Protein AF-A0A955DQQ8-F1 (afdb_monomer_lite)

Structure (mmCIF, N/CA/C/O backbone):
data_AF-A0A955DQQ8-F1
#
_entry.id   AF-A0A955DQQ8-F1
#
loop_
_atom_site.group_PDB
_atom_site.id
_atom_site.type_symbol
_atom_site.label_atom_id
_atom_site.label_alt_id
_atom_site.label_comp_id
_atom_site.label_asym_id
_atom_site.label_entity_id
_atom_site.label_seq_id
_atom_site.pdbx_PDB_ins_code
_atom_site.Cartn_x
_atom_site.Cartn_y
_atom_site.Cartn_z
_atom_site.occupancy
_atom_site.B_iso_or_equiv
_atom_site.auth_seq_id
_atom_site.auth_comp_id
_atom_site.auth_asym_id
_atom_site.auth_atom_id
_atom_site.pdbx_PDB_model_num
ATOM 1 N N . ARG A 1 1 ? 14.984 15.747 -4.932 1.00 44.16 1 ARG A N 1
ATOM 2 C CA . ARG A 1 1 ? 13.593 15.258 -5.117 1.00 44.16 1 ARG A CA 1
ATOM 3 C C . ARG A 1 1 ? 13.455 14.001 -4.269 1.00 44.16 1 ARG A C 1
ATOM 5 O O . ARG A 1 1 ? 14.310 13.142 -4.416 1.00 44.16 1 ARG A O 1
ATOM 12 N N . ARG A 1 2 ? 12.511 13.948 -3.322 1.00 47.19 2 ARG A N 1
ATOM 13 C CA . ARG A 1 2 ? 12.452 12.930 -2.245 1.00 47.19 2 ARG A CA 1
ATOM 14 C C . ARG A 1 2 ? 11.055 12.298 -2.130 1.00 47.19 2 ARG A C 1
ATOM 16 O O . ARG A 1 2 ? 10.668 11.827 -1.075 1.00 47.19 2 ARG A O 1
ATOM 23 N N . ASP A 1 3 ? 10.304 12.301 -3.226 1.00 54.25 3 ASP A N 1
ATOM 24 C CA . ASP A 1 3 ? 8.869 12.001 -3.208 1.00 54.25 3 ASP A CA 1
ATOM 25 C C . ASP A 1 3 ? 8.567 10.501 -3.026 1.00 54.25 3 ASP A C 1
ATOM 27 O O . ASP A 1 3 ? 7.516 10.143 -2.510 1.00 54.25 3 ASP A O 1
ATOM 31 N N . SER A 1 4 ? 9.466 9.611 -3.457 1.00 53.12 4 SER A N 1
ATOM 32 C CA . SER A 1 4 ? 9.286 8.156 -3.321 1.00 53.12 4 SER A CA 1
ATOM 33 C C . SER A 1 4 ? 9.524 7.667 -1.889 1.00 53.12 4 SER A C 1
ATOM 35 O O . SER A 1 4 ? 8.895 6.708 -1.445 1.00 53.12 4 SER A O 1
ATOM 37 N N . PHE A 1 5 ? 10.428 8.338 -1.166 1.00 53.66 5 PHE A N 1
ATOM 38 C CA . PHE A 1 5 ? 10.847 7.943 0.179 1.00 53.66 5 PHE A CA 1
ATOM 39 C C . PHE A 1 5 ? 9.736 8.189 1.214 1.00 53.66 5 PHE A C 1
ATOM 41 O O . PHE A 1 5 ? 9.538 7.365 2.100 1.00 53.66 5 PHE A O 1
ATOM 48 N N . ASP A 1 6 ? 8.942 9.246 1.025 1.00 71.56 6 ASP A N 1
ATOM 49 C CA . ASP A 1 6 ? 7.786 9.591 1.868 1.00 71.56 6 ASP A CA 1
ATOM 50 C C . ASP A 1 6 ? 6.644 8.554 1.740 1.00 71.56 6 ASP A C 1
ATOM 52 O O . ASP A 1 6 ? 6.036 8.126 2.718 1.00 71.56 6 ASP A O 1
ATOM 56 N N . ILE A 1 7 ? 6.406 8.019 0.534 1.00 73.75 7 ILE A N 1
ATOM 57 C CA . ILE A 1 7 ? 5.360 7.000 0.312 1.00 73.75 7 ILE A CA 1
ATOM 58 C C . ILE A 1 7 ? 5.669 5.710 1.082 1.00 73.75 7 ILE A C 1
ATOM 60 O O . ILE A 1 7 ? 4.783 5.140 1.722 1.00 73.75 7 ILE A O 1
ATOM 64 N N . LEU A 1 8 ? 6.917 5.235 1.021 1.00 74.31 8 LEU A N 1
ATOM 65 C CA . LEU A 1 8 ? 7.332 4.037 1.757 1.00 74.31 8 LEU A CA 1
ATOM 66 C C . LEU A 1 8 ? 7.276 4.258 3.272 1.00 74.31 8 LEU A C 1
ATOM 68 O O . LEU A 1 8 ? 6.958 3.321 4.004 1.00 74.31 8 LEU A O 1
ATOM 72 N N . GLU A 1 9 ? 7.541 5.477 3.736 1.00 75.12 9 GLU A N 1
ATOM 73 C CA . GLU A 1 9 ? 7.419 5.861 5.140 1.00 75.12 9 GLU A CA 1
ATOM 74 C C . GLU A 1 9 ? 5.965 5.792 5.620 1.00 75.12 9 GLU A C 1
ATOM 76 O O . GLU A 1 9 ? 5.675 5.075 6.579 1.00 75.12 9 GL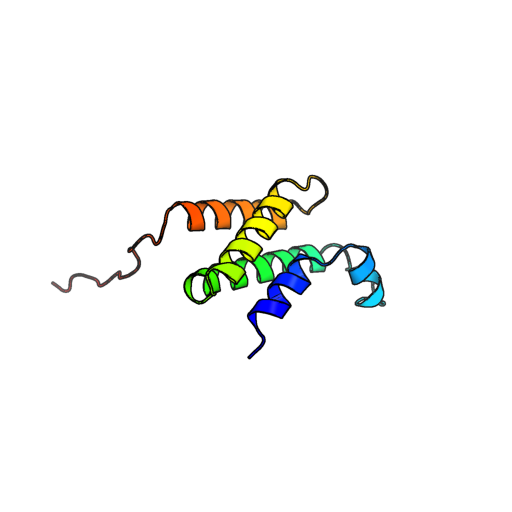U A O 1
ATOM 81 N N . VAL A 1 10 ? 5.028 6.410 4.894 1.00 73.56 10 VAL A N 1
ATOM 82 C CA . VAL A 1 10 ? 3.587 6.348 5.204 1.00 73.56 10 VAL A CA 1
ATOM 83 C C . VAL A 1 10 ? 3.073 4.907 5.197 1.00 73.56 10 VAL A C 1
ATOM 85 O O . VAL A 1 10 ? 2.251 4.527 6.034 1.00 73.56 10 VAL A O 1
ATOM 88 N N . LEU A 1 11 ? 3.570 4.068 4.281 1.00 75.00 11 LEU A N 1
ATOM 89 C CA . LEU A 1 11 ? 3.221 2.650 4.272 1.00 75.00 11 LEU A CA 1
ATOM 90 C C . LEU A 1 11 ? 3.770 1.909 5.492 1.00 75.00 11 LEU A C 1
ATOM 92 O O . LEU A 1 11 ? 3.192 0.892 5.857 1.00 75.00 11 LEU A O 1
ATOM 96 N N . ARG A 1 12 ? 4.862 2.348 6.119 1.00 76.00 12 ARG A N 1
ATOM 97 C CA . ARG A 1 12 ? 5.459 1.697 7.300 1.00 76.00 12 ARG A CA 1
ATOM 98 C C . ARG A 1 12 ? 4.835 2.129 8.627 1.00 76.00 12 ARG A C 1
ATOM 100 O O . ARG A 1 12 ? 5.110 1.474 9.625 1.00 76.00 12 ARG A O 1
ATOM 107 N N . TRP A 1 13 ? 3.991 3.161 8.644 1.00 72.56 13 TRP A N 1
ATOM 108 C CA . TRP A 1 13 ? 3.387 3.654 9.881 1.00 72.56 13 TRP A CA 1
ATOM 109 C C . TRP A 1 13 ? 2.586 2.584 10.627 1.00 72.56 13 TRP A C 1
ATOM 111 O O . TRP A 1 13 ? 1.697 1.918 10.077 1.00 72.56 13 TRP A O 1
ATOM 121 N N . THR A 1 14 ? 2.896 2.482 11.914 1.00 64.00 14 THR A N 1
ATOM 122 C CA . THR A 1 14 ? 2.235 1.629 12.898 1.00 64.00 14 THR A CA 1
ATOM 123 C C . THR A 1 14 ? 1.128 2.387 13.643 1.00 64.00 14 THR A C 1
ATOM 125 O O . THR A 1 14 ? 0.979 3.610 13.538 1.00 64.00 14 THR A O 1
ATOM 128 N N . ASP A 1 15 ? 0.331 1.668 14.440 1.00 59.59 15 ASP A N 1
ATOM 129 C CA . ASP A 1 15 ? -0.641 2.270 15.363 1.00 59.59 15 ASP A CA 1
ATOM 130 C C . ASP A 1 15 ? -0.010 3.265 16.355 1.00 59.59 15 ASP A C 1
ATOM 132 O O . ASP A 1 15 ? -0.722 4.145 16.857 1.00 59.59 15 ASP A O 1
ATOM 136 N N . ASP A 1 16 ? 1.287 3.118 16.645 1.00 57.00 16 ASP A N 1
ATOM 137 C CA . ASP A 1 16 ? 2.040 3.949 17.587 1.00 57.00 16 ASP A CA 1
ATOM 138 C C . ASP A 1 16 ? 2.517 5.257 16.934 1.00 57.00 16 ASP A C 1
ATOM 140 O O . ASP A 1 16 ? 2.257 6.336 17.472 1.00 57.00 16 ASP A O 1
ATOM 144 N N . ASP A 1 17 ? 3.014 5.197 15.691 1.00 61.94 17 ASP A N 1
ATOM 145 C CA . ASP A 1 17 ? 3.317 6.383 14.865 1.00 61.94 17 ASP A CA 1
ATOM 146 C C . ASP A 1 17 ? 2.069 7.269 14.675 1.00 61.94 17 ASP A C 1
ATOM 148 O O . ASP A 1 17 ? 2.118 8.504 14.699 1.00 61.94 17 ASP A O 1
ATOM 152 N N . ARG A 1 18 ? 0.890 6.635 14.597 1.00 59.47 18 ARG A N 1
ATOM 153 C CA . ARG A 1 18 ? -0.408 7.323 14.546 1.00 59.47 18 ARG A CA 1
ATOM 154 C C . ARG A 1 18 ? -0.729 8.091 15.834 1.00 59.47 18 ARG A C 1
ATOM 156 O O . ARG A 1 18 ? -1.439 9.097 15.770 1.00 59.47 18 ARG A O 1
ATOM 163 N N . ARG A 1 19 ? -0.287 7.637 17.015 1.00 54.72 19 ARG A N 1
ATOM 164 C CA . ARG A 1 19 ? -0.591 8.331 18.284 1.00 54.72 19 ARG A CA 1
ATOM 165 C C . ARG A 1 19 ? 0.132 9.666 18.383 1.00 54.72 19 ARG A C 1
ATOM 167 O O . ARG A 1 19 ? -0.494 10.614 18.849 1.00 54.72 19 ARG A O 1
ATOM 174 N N . HIS A 1 20 ? 1.367 9.745 17.892 1.00 56.78 20 HIS A N 1
ATOM 175 C CA . HIS A 1 20 ? 2.145 10.984 17.865 1.00 56.78 20 HIS A CA 1
ATOM 176 C C . HIS A 1 20 ? 1.615 12.004 16.841 1.00 56.78 20 HIS A C 1
ATOM 178 O O . HIS A 1 20 ? 1.619 13.200 17.119 1.00 56.78 20 HIS A O 1
ATOM 184 N N . ALA A 1 21 ? 1.104 11.553 15.690 1.00 58.69 21 ALA A N 1
ATOM 185 C CA . ALA A 1 21 ? 0.623 12.448 14.630 1.00 58.69 21 ALA A CA 1
ATOM 186 C C . ALA A 1 21 ? -0.828 12.957 14.804 1.00 58.69 21 ALA A C 1
ATOM 188 O O . ALA A 1 21 ? -1.214 13.939 14.172 1.00 58.69 21 ALA A O 1
ATOM 189 N N . PHE A 1 22 ? -1.662 12.310 15.631 1.00 54.78 22 PHE A N 1
ATOM 190 C CA . PHE A 1 22 ? -3.112 12.575 15.681 1.00 54.78 22 PHE A CA 1
ATOM 191 C C . PHE A 1 22 ? -3.646 12.815 17.100 1.00 54.78 22 PHE A C 1
ATOM 193 O O . PHE A 1 22 ? -4.598 12.172 17.526 1.00 54.78 22 PHE A O 1
ATOM 200 N N . THR A 1 23 ? -3.087 13.728 17.887 1.00 50.84 23 THR A N 1
ATOM 201 C CA . THR A 1 23 ? -3.482 13.927 19.302 1.00 50.84 23 THR A CA 1
ATOM 202 C C . THR A 1 23 ? -4.917 14.452 19.525 1.00 50.84 23 THR A C 1
ATOM 204 O O . THR A 1 23 ? -5.339 14.585 20.668 1.00 50.84 23 THR A O 1
ATOM 207 N N . THR A 1 24 ? -5.741 14.666 18.491 1.00 50.19 24 THR A N 1
ATOM 208 C CA . THR A 1 24 ? -7.131 15.133 18.651 1.00 50.19 24 THR A CA 1
ATOM 209 C C . THR A 1 24 ? -8.154 14.337 17.820 1.00 50.19 24 THR A C 1
ATOM 211 O O . THR A 1 24 ? -8.031 14.150 16.612 1.00 50.19 24 THR A O 1
ATOM 214 N N . SER A 1 25 ? -9.226 13.918 18.501 1.00 41.84 25 SER A N 1
ATOM 215 C CA . SER A 1 25 ? -10.489 13.337 18.006 1.00 41.84 25 SER A CA 1
ATOM 216 C C . SER A 1 25 ? -10.555 11.835 17.668 1.00 41.84 25 SER A C 1
ATOM 218 O O . SER A 1 25 ? -9.658 11.214 17.099 1.00 41.84 25 SER A O 1
ATOM 220 N N . ALA A 1 26 ? -11.701 11.252 18.024 1.00 47.12 26 ALA A N 1
ATOM 221 C CA . ALA A 1 26 ? -12.079 9.844 17.937 1.00 47.12 26 ALA A CA 1
ATOM 222 C C . ALA A 1 26 ? -12.286 9.292 16.499 1.00 47.12 26 ALA A C 1
ATOM 224 O O . ALA A 1 26 ? -12.810 8.195 16.336 1.00 47.12 26 ALA A O 1
ATOM 225 N N . MET A 1 27 ? -11.825 9.990 15.451 1.00 44.22 27 MET A N 1
ATOM 226 C CA . MET A 1 27 ? -11.902 9.566 14.034 1.00 44.22 27 MET A CA 1
ATOM 227 C C . MET A 1 27 ? -10.719 8.680 13.568 1.00 44.22 27 MET A C 1
ATOM 229 O O . MET A 1 27 ? -10.530 8.430 12.377 1.00 44.22 27 MET A O 1
ATOM 233 N N . LYS A 1 28 ? -9.887 8.201 14.500 1.00 49.56 28 LYS A N 1
ATOM 234 C CA . LYS A 1 28 ? -8.551 7.626 14.236 1.00 49.56 28 LYS A CA 1
ATOM 235 C C . LYS A 1 28 ? -8.501 6.332 13.420 1.00 49.56 28 LYS A C 1
ATOM 237 O O . LYS A 1 28 ? -7.474 6.076 12.795 1.00 49.56 28 LYS A O 1
ATOM 242 N N . ARG A 1 29 ? -9.560 5.516 13.415 1.00 48.47 29 ARG A N 1
ATOM 243 C CA . ARG A 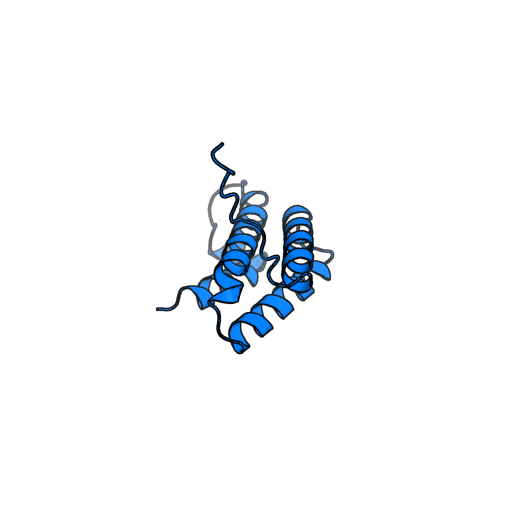1 29 ? -9.552 4.215 12.716 1.00 48.47 29 ARG A CA 1
ATOM 244 C C . ARG A 1 29 ? -9.919 4.307 11.233 1.00 48.47 29 ARG A C 1
ATOM 246 O O . ARG A 1 29 ? -9.425 3.506 10.459 1.00 48.47 29 ARG A O 1
ATOM 253 N N . ALA A 1 30 ? -10.680 5.320 10.813 1.00 53.41 30 ALA A N 1
ATOM 254 C CA . ALA A 1 30 ? -11.112 5.452 9.418 1.00 53.41 30 ALA A CA 1
ATOM 255 C C . ALA A 1 30 ? -10.072 6.141 8.506 1.00 53.41 30 ALA A C 1
ATOM 257 O O . ALA A 1 30 ? -10.062 5.914 7.301 1.00 53.41 30 ALA A O 1
ATOM 258 N N . LYS A 1 31 ? -9.165 6.966 9.056 1.00 73.31 31 LYS A N 1
ATOM 259 C CA . LYS A 1 31 ? -8.241 7.781 8.241 1.00 73.31 31 LYS A CA 1
ATOM 260 C C . LYS A 1 31 ? -6.953 7.052 7.834 1.00 73.31 31 LYS A C 1
ATOM 262 O O . LYS A 1 31 ? -6.486 7.239 6.713 1.00 73.31 31 LYS A O 1
ATOM 267 N N . LEU A 1 32 ? -6.387 6.213 8.708 1.00 75.62 32 LEU A N 1
ATOM 268 C CA . LEU A 1 32 ? -5.115 5.529 8.429 1.00 75.62 32 LEU A CA 1
ATOM 269 C C . LEU A 1 32 ? -5.228 4.505 7.282 1.00 75.62 32 LEU A C 1
ATOM 271 O O . LEU A 1 32 ? -4.396 4.569 6.374 1.00 75.62 32 LEU A O 1
ATOM 275 N N . PRO A 1 33 ? -6.260 3.639 7.234 1.00 82.12 33 PRO A N 1
ATOM 276 C CA . PRO A 1 33 ? -6.451 2.732 6.105 1.00 82.12 33 PRO A CA 1
ATOM 277 C C . PRO A 1 33 ? -6.595 3.473 4.772 1.00 82.12 33 PRO A C 1
ATOM 279 O O . PRO A 1 33 ? -6.014 3.073 3.766 1.00 82.12 33 PRO A O 1
ATOM 282 N N . MET A 1 34 ? -7.297 4.613 4.757 1.00 83.94 34 MET A N 1
ATOM 283 C CA . MET A 1 34 ? -7.429 5.443 3.555 1.00 83.94 34 MET A CA 1
ATOM 284 C C . MET A 1 34 ? -6.095 6.058 3.116 1.00 83.94 34 MET A C 1
ATOM 286 O O . MET A 1 34 ? -5.803 6.085 1.922 1.00 83.94 34 MET A O 1
ATOM 290 N N . MET A 1 35 ? -5.268 6.525 4.057 1.00 82.75 35 MET A N 1
ATOM 291 C CA . MET A 1 35 ? -3.935 7.056 3.747 1.00 82.75 35 MET A CA 1
ATOM 292 C C . MET A 1 35 ? -3.020 5.971 3.181 1.00 82.75 35 MET A C 1
ATOM 294 O O 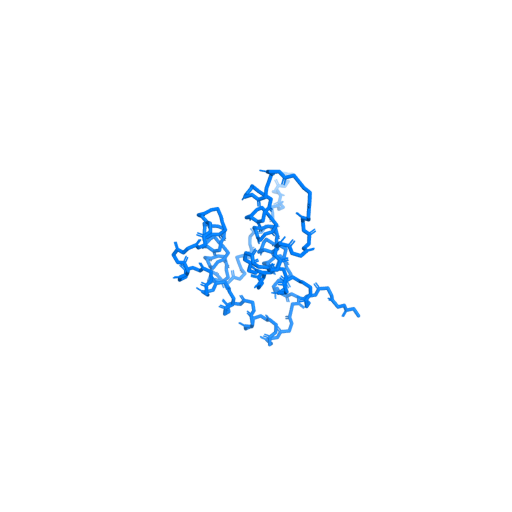. MET A 1 35 ? -2.429 6.178 2.123 1.00 82.75 35 MET A O 1
ATOM 298 N N . LYS A 1 36 ? -2.971 4.794 3.817 1.00 86.38 36 LYS A N 1
ATOM 299 C CA . LYS A 1 36 ? -2.206 3.640 3.320 1.00 86.38 36 LYS A CA 1
ATOM 300 C C . LYS A 1 36 ? -2.694 3.191 1.943 1.00 86.38 36 LYS A C 1
ATOM 302 O O . LYS A 1 36 ? -1.883 2.979 1.047 1.00 86.38 36 LYS A O 1
ATOM 307 N N . ARG A 1 37 ? -4.013 3.125 1.728 1.00 89.31 37 ARG A N 1
ATOM 308 C CA . ARG A 1 37 ? -4.606 2.854 0.408 1.00 89.31 37 ARG A CA 1
ATOM 309 C C . ARG A 1 37 ? -4.153 3.876 -0.637 1.00 89.31 37 ARG A C 1
ATOM 311 O O . ARG A 1 37 ? -3.771 3.491 -1.739 1.00 89.31 37 ARG A O 1
ATOM 318 N N . ASN A 1 38 ? -4.200 5.167 -0.321 1.00 87.94 38 ASN A N 1
ATOM 319 C CA . ASN A 1 38 ? -3.788 6.209 -1.260 1.00 87.94 38 ASN A CA 1
ATOM 320 C C . ASN A 1 38 ? -2.284 6.126 -1.556 1.00 87.94 38 ASN A C 1
ATOM 322 O O . ASN A 1 38 ? -1.894 6.217 -2.716 1.00 87.94 38 ASN A O 1
ATOM 326 N N . ALA A 1 39 ? -1.457 5.873 -0.539 1.00 88.38 39 ALA A N 1
ATOM 327 C CA . ALA A 1 39 ? -0.022 5.654 -0.694 1.00 88.38 39 ALA A CA 1
ATOM 328 C C . ALA A 1 39 ? 0.278 4.445 -1.598 1.00 88.38 39 ALA A C 1
ATOM 330 O O . ALA A 1 39 ? 1.107 4.547 -2.500 1.00 88.38 39 ALA A O 1
ATOM 331 N N . LEU A 1 40 ? -0.455 3.338 -1.434 1.00 90.56 40 LEU A N 1
ATOM 332 C CA . LEU A 1 40 ? -0.380 2.168 -2.313 1.00 90.56 40 LEU A CA 1
ATOM 333 C C . LEU A 1 40 ? -0.690 2.527 -3.776 1.00 90.56 40 LEU A C 1
ATOM 335 O O . LEU A 1 40 ? 0.075 2.174 -4.672 1.00 90.56 40 LEU A O 1
ATOM 3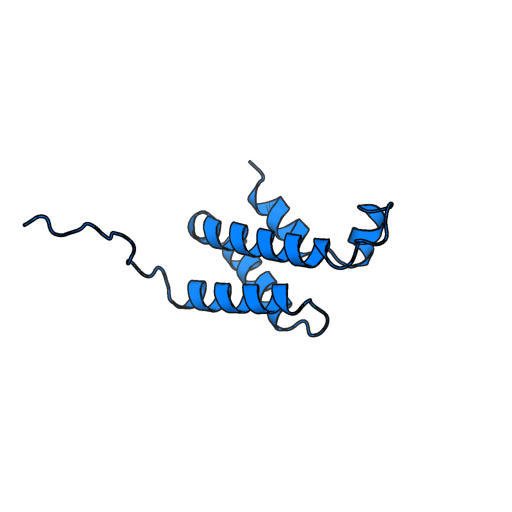39 N N . ILE A 1 41 ? -1.777 3.262 -4.028 1.00 90.19 41 ILE A N 1
ATOM 340 C CA . ILE A 1 41 ? -2.174 3.674 -5.385 1.00 90.19 41 ILE A CA 1
ATOM 341 C C . ILE A 1 41 ? -1.121 4.592 -6.016 1.00 90.19 41 ILE A C 1
ATOM 343 O O . ILE A 1 41 ? -0.733 4.389 -7.167 1.00 90.19 41 ILE A O 1
ATOM 347 N N . VAL A 1 42 ? -0.639 5.593 -5.274 1.00 88.69 42 VAL A N 1
ATOM 348 C CA . VAL A 1 42 ? 0.390 6.520 -5.768 1.00 88.69 42 VAL A CA 1
ATOM 349 C C . VAL A 1 42 ? 1.693 5.773 -6.048 1.00 88.69 42 VAL A C 1
ATOM 351 O O . VAL A 1 42 ? 2.291 5.982 -7.103 1.00 88.69 42 VAL A O 1
ATOM 354 N N . GLY A 1 43 ? 2.103 4.869 -5.155 1.00 88.06 43 GLY A N 1
ATOM 355 C CA . GLY A 1 43 ? 3.279 4.025 -5.350 1.00 88.06 43 GLY A CA 1
ATOM 356 C C . GLY A 1 43 ? 3.170 3.165 -6.608 1.00 88.06 43 GLY A C 1
ATOM 357 O O . GLY A 1 43 ? 4.081 3.173 -7.430 1.00 88.06 43 GLY A O 1
ATOM 358 N N . ALA A 1 44 ? 2.019 2.524 -6.832 1.00 89.44 44 ALA A N 1
ATOM 359 C CA . ALA A 1 44 ? 1.768 1.744 -8.042 1.00 89.44 44 ALA A CA 1
ATOM 360 C C . ALA A 1 44 ? 1.795 2.602 -9.319 1.00 89.44 44 ALA A C 1
ATOM 362 O O . ALA A 1 44 ? 2.349 2.186 -10.331 1.00 89.44 44 ALA A O 1
ATOM 363 N N . ASN A 1 45 ? 1.245 3.819 -9.280 1.00 88.94 45 ASN A N 1
ATOM 364 C CA . ASN A 1 45 ? 1.272 4.734 -10.426 1.00 88.94 45 ASN A CA 1
ATOM 365 C C . ASN A 1 45 ? 2.682 5.245 -10.751 1.00 88.94 45 ASN A C 1
ATOM 367 O O . ASN A 1 45 ? 2.956 5.584 -11.899 1.00 88.94 45 ASN A O 1
ATOM 371 N N . ARG A 1 46 ? 3.573 5.316 -9.755 1.00 88.25 46 ARG A N 1
ATOM 372 C CA . ARG A 1 46 ? 4.973 5.725 -9.939 1.00 88.25 46 ARG A CA 1
ATOM 373 C C . ARG A 1 46 ? 5.927 4.549 -10.131 1.00 88.25 46 ARG A C 1
ATOM 375 O O . ARG A 1 46 ? 7.110 4.786 -10.347 1.00 88.25 46 ARG A O 1
ATOM 382 N N . PHE A 1 47 ? 5.431 3.315 -10.088 1.00 87.56 47 PHE A N 1
ATOM 383 C CA . PHE A 1 47 ? 6.247 2.106 -10.082 1.00 87.56 47 PHE A CA 1
ATOM 384 C C . PHE A 1 47 ? 7.221 2.037 -11.267 1.00 87.56 47 PHE A C 1
ATOM 386 O O . PHE A 1 47 ? 8.403 1.761 -11.082 1.00 87.56 47 PHE A O 1
ATOM 393 N N . ASP A 1 48 ? 6.773 2.391 -12.472 1.00 85.69 48 ASP A N 1
ATOM 394 C CA . ASP A 1 48 ? 7.624 2.385 -13.670 1.00 85.69 48 ASP A CA 1
ATOM 395 C C . ASP A 1 48 ? 8.656 3.524 -13.701 1.00 85.69 48 ASP A C 1
ATOM 397 O O . ASP A 1 48 ? 9.661 3.437 -14.404 1.00 85.69 48 ASP A O 1
ATOM 401 N N . ALA A 1 49 ? 8.455 4.581 -12.916 1.00 86.62 49 ALA A N 1
ATOM 402 C CA . ALA A 1 49 ? 9.404 5.685 -12.785 1.00 86.62 49 ALA A CA 1
ATOM 403 C C . ALA A 1 49 ? 10.409 5.484 -11.634 1.00 86.62 49 ALA A C 1
ATOM 405 O O . ALA A 1 49 ? 11.382 6.229 -11.542 1.00 86.62 49 ALA A O 1
ATOM 406 N N . MET A 1 50 ? 10.179 4.500 -10.758 1.00 86.31 50 MET A N 1
ATOM 407 C CA . MET A 1 50 ? 11.081 4.140 -9.662 1.00 86.31 50 MET A CA 1
ATOM 408 C C . MET A 1 50 ? 12.321 3.407 -10.181 1.00 86.31 50 MET A C 1
ATOM 410 O O . MET A 1 50 ? 12.249 2.645 -11.153 1.00 86.31 50 MET A O 1
ATOM 414 N N . SER A 1 51 ? 13.442 3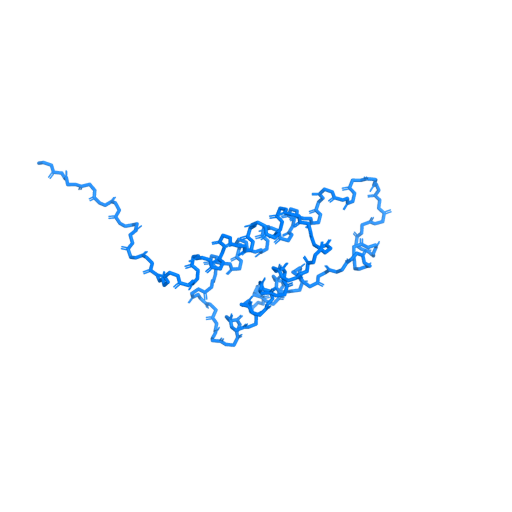.582 -9.482 1.00 90.25 51 SER A N 1
ATOM 415 C CA . SER A 1 51 ? 14.643 2.760 -9.654 1.00 90.25 51 SER A CA 1
ATOM 416 C C . SER A 1 51 ? 14.366 1.285 -9.330 1.00 90.25 51 SER A C 1
ATOM 418 O O . SER A 1 51 ? 13.396 0.949 -8.649 1.00 90.25 51 SER A O 1
ATOM 420 N N . ALA A 1 52 ? 15.224 0.378 -9.806 1.00 87.31 52 ALA A N 1
ATOM 421 C CA . ALA A 1 52 ? 15.072 -1.055 -9.539 1.00 87.31 52 ALA A CA 1
ATOM 422 C C . ALA A 1 52 ? 15.040 -1.374 -8.032 1.00 87.31 52 ALA A C 1
ATOM 424 O O . ALA A 1 52 ? 14.252 -2.212 -7.596 1.00 87.31 52 ALA A O 1
ATOM 425 N N . GLU A 1 53 ? 15.844 -0.661 -7.240 1.00 87.88 53 GLU A N 1
ATOM 426 C CA . GLU A 1 53 ? 15.875 -0.792 -5.784 1.00 87.88 53 GLU A CA 1
ATOM 427 C C . GLU A 1 53 ? 14.559 -0.331 -5.141 1.00 87.88 53 GLU A C 1
ATOM 429 O O . GLU A 1 53 ? 13.953 -1.075 -4.373 1.00 87.88 53 GLU A O 1
ATOM 434 N N . GLU A 1 54 ? 14.057 0.852 -5.503 1.00 86.06 54 GLU A N 1
ATOM 435 C CA . GLU A 1 54 ? 12.774 1.362 -4.998 1.00 86.06 54 GLU A CA 1
ATOM 436 C C . GLU A 1 54 ? 11.605 0.438 -5.370 1.00 86.06 54 GLU A C 1
ATOM 438 O O . GLU A 1 54 ? 10.722 0.192 -4.548 1.00 86.06 54 GLU A O 1
ATOM 443 N N . ARG A 1 55 ? 11.613 -0.133 -6.583 1.00 89.50 55 ARG A N 1
ATOM 444 C CA . ARG A 1 55 ? 10.611 -1.124 -7.005 1.00 89.50 55 ARG A CA 1
ATOM 445 C C . ARG A 1 55 ? 10.665 -2.384 -6.149 1.00 89.50 55 ARG A C 1
ATOM 447 O O . ARG A 1 55 ? 9.608 -2.892 -5.777 1.00 89.50 55 ARG A O 1
ATOM 454 N N . ALA A 1 56 ? 11.862 -2.888 -5.845 1.00 89.00 56 ALA A N 1
ATOM 455 C CA . ALA A 1 56 ? 12.036 -4.051 -4.977 1.00 89.00 56 ALA A CA 1
ATOM 456 C C . ALA A 1 56 ? 11.506 -3.765 -3.563 1.00 89.00 56 ALA A C 1
ATOM 458 O O . ALA A 1 56 ? 10.695 -4.534 -3.050 1.00 89.00 56 ALA A O 1
ATOM 459 N N . GLN A 1 57 ? 11.860 -2.613 -2.986 1.00 88.56 57 GLN A N 1
ATOM 460 C CA . GLN A 1 57 ? 11.368 -2.187 -1.671 1.00 88.56 57 GLN A CA 1
ATOM 461 C C . GLN A 1 57 ? 9.841 -2.003 -1.646 1.00 88.56 57 GLN A C 1
ATOM 463 O O . GLN A 1 57 ? 9.181 -2.358 -0.666 1.00 88.56 57 GLN A O 1
ATOM 468 N N . PHE A 1 58 ? 9.256 -1.463 -2.720 1.00 90.56 58 PHE A N 1
ATOM 469 C CA . PHE A 1 58 ? 7.808 -1.315 -2.836 1.00 90.56 58 PHE A CA 1
ATOM 470 C C . PHE A 1 58 ? 7.101 -2.673 -2.920 1.00 90.56 58 PHE A C 1
ATOM 472 O O . PHE A 1 58 ? 6.139 -2.889 -2.182 1.00 90.56 58 PHE A O 1
ATOM 479 N N . ARG A 1 59 ? 7.590 -3.605 -3.755 1.00 91.31 59 ARG A N 1
ATOM 480 C CA . ARG A 1 59 ? 7.036 -4.971 -3.840 1.00 91.31 59 ARG A CA 1
ATOM 481 C C . ARG A 1 59 ? 7.091 -5.675 -2.490 1.00 91.31 59 ARG A C 1
ATOM 483 O O . ARG A 1 59 ? 6.062 -6.146 -2.017 1.00 91.31 59 ARG A O 1
ATOM 490 N N . GLU A 1 60 ? 8.245 -5.641 -1.830 1.00 92.00 60 GLU A N 1
ATOM 491 C CA . GLU A 1 60 ? 8.422 -6.243 -0.509 1.00 92.00 60 GLU A CA 1
ATOM 492 C C . GLU A 1 60 ? 7.427 -5.663 0.513 1.00 92.00 60 GLU A C 1
ATOM 494 O O . GLU A 1 60 ? 6.818 -6.391 1.301 1.00 92.00 60 GLU A O 1
ATOM 499 N N . ARG A 1 61 ? 7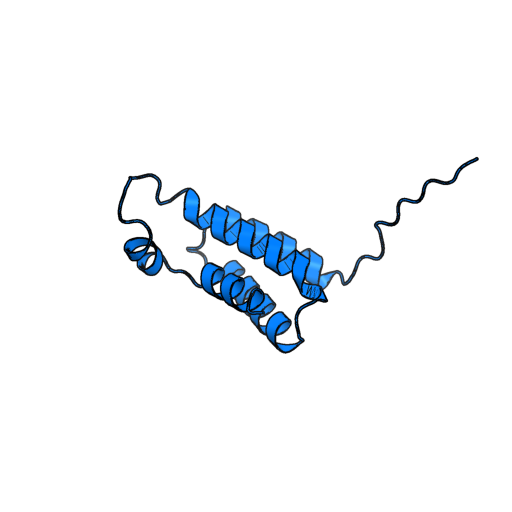.194 -4.342 0.497 1.00 91.94 61 ARG A N 1
ATOM 500 C CA . ARG A 1 61 ? 6.218 -3.720 1.404 1.00 91.94 61 ARG A CA 1
ATOM 501 C C . ARG A 1 61 ? 4.790 -4.177 1.113 1.00 91.94 61 ARG A C 1
ATOM 503 O O . ARG A 1 61 ? 4.052 -4.427 2.070 1.00 91.94 61 ARG A O 1
ATOM 510 N N . VAL A 1 62 ? 4.407 -4.267 -0.163 1.00 93.12 62 VAL A N 1
ATOM 511 C CA . VAL A 1 62 ? 3.088 -4.757 -0.600 1.00 93.12 62 VAL A CA 1
ATOM 512 C C . VAL A 1 62 ? 2.888 -6.210 -0.165 1.00 93.12 62 VAL A C 1
ATOM 514 O O . VAL A 1 62 ? 1.848 -6.531 0.402 1.00 93.12 62 VAL A O 1
ATOM 517 N N . GLU A 1 63 ? 3.892 -7.068 -0.336 1.00 93.12 63 GLU A N 1
ATOM 518 C CA . GLU A 1 63 ? 3.858 -8.461 0.128 1.00 93.12 63 GLU A CA 1
ATOM 519 C C . GLU A 1 63 ? 3.674 -8.552 1.645 1.00 93.12 63 GLU A C 1
ATOM 521 O O . GLU A 1 63 ? 2.801 -9.280 2.120 1.00 93.12 63 GLU A O 1
ATOM 526 N N . ARG A 1 64 ? 4.403 -7.738 2.420 1.00 91.56 64 ARG A N 1
ATOM 527 C CA . ARG A 1 64 ? 4.208 -7.673 3.877 1.00 91.56 64 ARG A CA 1
ATOM 528 C C . ARG A 1 64 ? 2.787 -7.251 4.265 1.00 91.56 64 ARG A C 1
ATOM 530 O O . ARG A 1 64 ? 2.240 -7.810 5.205 1.00 91.56 64 ARG A O 1
ATOM 537 N N . ILE A 1 65 ? 2.174 -6.304 3.545 1.00 91.56 65 ILE A N 1
ATOM 538 C CA . ILE A 1 65 ? 0.766 -5.906 3.761 1.00 91.56 65 ILE A CA 1
ATOM 539 C C . ILE A 1 65 ? -0.183 -7.080 3.503 1.00 91.56 65 ILE A C 1
ATOM 541 O O . ILE A 1 65 ? -1.158 -7.255 4.225 1.00 91.56 65 ILE A O 1
ATOM 545 N N . LEU A 1 66 ? 0.077 -7.886 2.472 1.00 91.75 66 LEU A N 1
ATOM 546 C CA . LEU A 1 66 ? -0.773 -9.030 2.137 1.00 91.75 66 LEU A CA 1
ATOM 547 C C . LEU A 1 66 ? -0.747 -10.117 3.216 1.00 91.75 66 LEU A C 1
ATOM 549 O O . LEU A 1 66 ? -1.788 -10.727 3.485 1.00 91.75 66 LEU A O 1
ATOM 553 N N . LEU A 1 67 ? 0.427 -10.335 3.812 1.00 92.00 67 LEU A N 1
ATOM 554 C CA . LEU A 1 67 ? 0.663 -11.330 4.859 1.00 92.00 67 LEU A CA 1
ATOM 555 C C . LEU A 1 67 ? 0.224 -10.865 6.257 1.00 92.00 67 LEU A C 1
ATOM 557 O O . LEU A 1 67 ? 0.006 -11.704 7.129 1.00 92.00 67 LEU A O 1
ATOM 561 N N . ASP A 1 68 ? 0.072 -9.559 6.480 1.00 87.81 68 ASP A N 1
ATOM 562 C CA . ASP A 1 68 ? -0.379 -9.014 7.758 1.00 87.81 68 ASP A CA 1
ATOM 563 C C . ASP A 1 68 ? -1.891 -9.232 7.943 1.00 87.81 68 ASP A C 1
ATOM 565 O O . ASP A 1 68 ? -2.723 -8.658 7.238 1.00 87.81 68 ASP A O 1
ATOM 569 N N . VAL A 1 69 ? -2.251 -10.089 8.901 1.00 83.81 69 VAL A N 1
ATOM 570 C CA . VAL A 1 69 ? -3.648 -10.409 9.248 1.00 83.81 69 VAL A CA 1
ATOM 571 C C . VAL A 1 69 ? -4.313 -9.336 10.107 1.00 83.81 69 VAL A C 1
ATOM 573 O O . VAL A 1 69 ? -5.531 -9.350 10.262 1.00 83.81 69 VAL A O 1
ATOM 576 N N . THR A 1 70 ? -3.518 -8.434 10.680 1.00 83.25 70 THR A N 1
ATOM 577 C CA . THR A 1 70 ? -3.981 -7.320 11.514 1.00 83.25 70 THR A CA 1
ATOM 578 C C . THR A 1 70 ? -4.181 -6.034 10.718 1.00 83.25 70 THR A C 1
ATOM 580 O O . THR A 1 70 ? -4.821 -5.103 11.205 1.00 83.25 70 THR A O 1
ATOM 583 N N . GLU A 1 71 ? -3.664 -5.983 9.488 1.00 87.88 71 GLU A N 1
ATOM 584 C CA . GLU A 1 71 ? -3.847 -4.853 8.584 1.00 87.88 71 GLU A CA 1
ATOM 585 C C . GLU A 1 71 ? -5.291 -4.775 8.076 1.00 87.88 71 GLU A C 1
ATOM 587 O O . GLU A 1 71 ? -5.977 -5.780 7.876 1.00 87.88 71 GLU A O 1
ATOM 592 N N . ASP A 1 72 ? -5.746 -3.550 7.832 1.00 89.38 72 ASP A N 1
ATOM 593 C CA . ASP A 1 72 ? -7.119 -3.282 7.423 1.00 89.38 72 ASP A CA 1
ATOM 594 C C . ASP A 1 72 ? -7.466 -3.929 6.068 1.00 89.38 72 ASP A C 1
ATOM 596 O O . ASP A 1 72 ? -6.698 -3.866 5.097 1.00 89.38 72 ASP A O 1
ATOM 600 N N . ASP A 1 73 ? -8.659 -4.520 5.974 1.00 89.12 73 ASP A N 1
ATOM 601 C CA . ASP A 1 73 ? -9.113 -5.231 4.778 1.00 89.12 73 ASP A CA 1
ATOM 602 C C . ASP A 1 73 ? -9.134 -4.356 3.521 1.00 89.12 73 ASP A C 1
ATOM 604 O O . ASP A 1 73 ? -8.844 -4.858 2.430 1.00 89.12 73 ASP A O 1
ATOM 608 N N . LEU A 1 74 ? -9.402 -3.051 3.644 1.00 88.62 74 LEU A N 1
ATOM 609 C CA . LEU A 1 74 ? -9.349 -2.105 2.528 1.00 88.62 74 LEU A CA 1
ATOM 610 C C . LEU A 1 74 ? -7.926 -1.977 1.972 1.00 88.62 74 LEU A C 1
ATOM 612 O O . LEU A 1 74 ? -7.718 -1.946 0.752 1.00 88.62 74 LEU A O 1
ATOM 616 N N . VAL A 1 75 ? -6.937 -1.903 2.862 1.00 90.31 75 VAL A N 1
ATOM 617 C CA . VAL A 1 75 ? -5.518 -1.784 2.503 1.00 90.31 75 VAL A CA 1
ATOM 618 C C . VAL A 1 75 ? -5.044 -3.091 1.876 1.00 90.31 75 VAL A C 1
ATOM 620 O O . VAL A 1 75 ? -4.468 -3.073 0.786 1.00 90.31 75 VAL A O 1
ATOM 623 N N . ARG A 1 76 ? -5.380 -4.233 2.489 1.00 92.62 76 ARG A N 1
ATOM 624 C CA . ARG A 1 76 ? -5.058 -5.571 1.969 1.00 92.62 76 ARG A CA 1
ATOM 625 C C . ARG A 1 76 ? -5.712 -5.838 0.611 1.00 92.62 76 ARG A C 1
ATOM 627 O O . ARG A 1 76 ? -5.075 -6.394 -0.282 1.00 92.62 76 ARG A O 1
ATOM 634 N N . ALA A 1 77 ? -6.964 -5.422 0.411 1.00 93.25 77 ALA A N 1
ATOM 635 C CA . ALA A 1 77 ? -7.653 -5.538 -0.875 1.00 93.25 77 ALA A CA 1
ATOM 636 C C . ALA A 1 77 ? -6.983 -4.691 -1.966 1.00 93.25 77 ALA A C 1
ATOM 638 O O . ALA A 1 77 ? -6.781 -5.173 -3.081 1.00 93.25 77 ALA A O 1
ATOM 639 N N . THR A 1 78 ? -6.578 -3.464 -1.628 1.00 93.75 78 THR A N 1
ATOM 640 C CA . THR A 1 78 ? -5.848 -2.580 -2.549 1.00 93.75 78 THR A CA 1
ATOM 641 C C . THR A 1 78 ? -4.484 -3.170 -2.917 1.00 93.75 78 THR A C 1
ATOM 643 O O . THR A 1 78 ? -4.120 -3.193 -4.092 1.00 93.75 78 THR A O 1
ATOM 646 N N . ALA A 1 79 ? -3.754 -3.716 -1.940 1.00 93.81 79 ALA A N 1
ATOM 647 C CA . ALA A 1 79 ? -2.485 -4.403 -2.172 1.00 93.81 79 ALA A CA 1
ATOM 648 C C . ALA A 1 79 ? -2.648 -5.584 -3.145 1.00 93.81 79 ALA A C 1
ATOM 650 O O . ALA A 1 79 ? -1.891 -5.682 -4.108 1.00 93.81 79 ALA A O 1
ATOM 651 N N . ARG A 1 80 ? -3.697 -6.412 -2.985 1.00 94.62 80 ARG A N 1
ATOM 652 C CA . ARG A 1 80 ? -3.993 -7.527 -3.912 1.00 94.62 80 ARG A CA 1
ATOM 653 C C . ARG A 1 80 ? -4.213 -7.044 -5.344 1.00 94.62 80 ARG A C 1
ATOM 655 O O . ARG A 1 80 ? -3.741 -7.676 -6.286 1.00 94.62 80 ARG A O 1
ATOM 662 N N . GLN A 1 81 ? -4.941 -5.941 -5.514 1.00 92.88 81 GLN A N 1
ATOM 663 C CA . GLN A 1 81 ? -5.187 -5.356 -6.832 1.00 92.88 81 GLN A CA 1
ATOM 664 C C . GLN A 1 81 ? -3.884 -4.876 -7.486 1.00 92.88 81 GLN A C 1
ATOM 666 O O . GLN A 1 81 ? -3.681 -5.095 -8.679 1.00 92.88 81 GLN A O 1
ATOM 671 N N . ILE A 1 82 ? -2.999 -4.249 -6.709 1.00 92.44 82 ILE A N 1
ATOM 672 C CA . ILE A 1 82 ? -1.710 -3.757 -7.201 1.00 92.44 82 ILE A CA 1
ATOM 673 C C . ILE A 1 82 ? -0.797 -4.914 -7.591 1.00 92.44 82 ILE A C 1
ATOM 675 O O . ILE A 1 82 ? -0.279 -4.888 -8.700 1.00 92.44 82 ILE A O 1
ATOM 679 N N . THR A 1 83 ? -0.648 -5.948 -6.759 1.00 91.94 83 THR A N 1
ATOM 680 C CA . THR A 1 83 ? 0.183 -7.121 -7.085 1.00 91.94 83 THR A CA 1
ATOM 681 C C . THR A 1 83 ? -0.226 -7.743 -8.418 1.00 91.94 83 THR A C 1
ATOM 683 O O . THR A 1 83 ? 0.608 -7.875 -9.305 1.00 91.94 83 THR A O 1
ATOM 686 N N . ARG A 1 84 ? -1.532 -7.967 -8.639 1.00 91.25 84 ARG A N 1
ATOM 687 C CA . ARG A 1 84 ? -2.043 -8.464 -9.932 1.00 91.25 84 ARG A CA 1
ATOM 688 C C . ARG A 1 84 ? -1.625 -7.581 -11.108 1.00 91.25 84 ARG A C 1
ATOM 690 O O . ARG A 1 84 ? -1.239 -8.097 -12.153 1.00 91.25 84 ARG A O 1
ATOM 697 N N . ARG A 1 85 ? -1.695 -6.256 -10.945 1.00 87.38 85 ARG A N 1
ATOM 698 C CA . ARG A 1 85 ? -1.277 -5.292 -11.974 1.00 87.38 85 ARG A CA 1
ATOM 699 C C . ARG A 1 85 ? 0.235 -5.339 -12.222 1.00 87.38 85 ARG A C 1
ATOM 701 O O . ARG A 1 85 ? 0.646 -5.227 -13.368 1.00 87.38 85 ARG A O 1
ATOM 708 N N . LEU A 1 86 ? 1.047 -5.495 -11.178 1.00 85.12 86 LEU A N 1
ATOM 709 C CA . LEU A 1 86 ? 2.508 -5.554 -11.287 1.00 85.12 86 LEU A CA 1
ATOM 710 C C . LEU A 1 86 ? 3.016 -6.880 -11.873 1.00 85.12 86 LEU A C 1
ATOM 712 O O . LEU A 1 86 ? 4.080 -6.889 -12.494 1.00 85.12 86 LEU A O 1
ATOM 716 N N . ASP A 1 87 ? 2.282 -7.975 -11.665 1.00 83.88 87 ASP A N 1
ATOM 717 C CA . ASP A 1 87 ? 2.614 -9.315 -12.171 1.00 83.88 87 ASP A CA 1
ATOM 718 C C . ASP A 1 87 ? 2.169 -9.516 -13.622 1.00 83.88 87 ASP A C 1
ATOM 720 O O . ASP A 1 87 ? 2.795 -10.265 -14.367 1.00 83.88 87 ASP A O 1
ATOM 724 N N . SER A 1 88 ? 1.125 -8.802 -14.053 1.00 76.94 88 SER A N 1
ATOM 725 C CA . SER A 1 88 ? 0.625 -8.860 -15.434 1.00 76.94 88 SER A CA 1
ATOM 726 C C . SER A 1 88 ? 1.555 -8.168 -16.448 1.00 76.94 88 SER A C 1
ATOM 728 O O . SER A 1 88 ? 1.267 -8.179 -17.643 1.00 76.94 88 SER A O 1
ATOM 730 N N . GLY A 1 89 ? 2.673 -7.574 -15.999 1.00 60.16 89 GLY A N 1
ATOM 731 C CA . GLY A 1 89 ? 3.522 -6.714 -16.826 1.00 60.16 89 GLY A CA 1
ATOM 732 C C . GLY A 1 89 ? 2.764 -5.474 -17.327 1.00 60.16 89 GLY A C 1
ATOM 733 O O . GLY A 1 89 ? 1.575 -5.316 -17.042 1.00 60.16 89 GLY A O 1
ATOM 734 N N . PRO A 1 90 ? 3.414 -4.543 -18.047 1.00 52.16 90 PRO A N 1
ATOM 735 C CA . PRO A 1 90 ? 2.700 -3.436 -18.666 1.00 52.16 90 PRO A CA 1
ATOM 736 C C . PRO A 1 90 ? 1.720 -3.995 -19.707 1.00 52.16 90 PRO A C 1
ATOM 738 O O . PRO A 1 90 ? 2.099 -4.344 -20.826 1.00 52.16 90 PRO A O 1
ATOM 741 N N . ASP A 1 91 ? 0.445 -4.087 -19.335 1.00 49.03 91 ASP A N 1
ATOM 742 C CA . ASP A 1 91 ? -0.638 -4.290 -20.286 1.00 49.03 91 ASP A CA 1
ATOM 743 C C . ASP A 1 91 ? -0.654 -3.043 -21.183 1.00 49.03 91 ASP A C 1
ATOM 745 O O . ASP A 1 91 ? -0.985 -1.930 -20.774 1.00 49.03 91 ASP A O 1
ATOM 749 N N . HIS A 1 92 ? -0.200 -3.223 -22.416 1.00 50.44 92 HIS A N 1
ATOM 750 C CA . HIS A 1 92 ? -0.003 -2.233 -23.475 1.00 50.44 92 HIS A CA 1
ATOM 751 C C . HIS A 1 92 ? -1.337 -1.720 -24.042 1.00 50.44 92 HIS A C 1
ATOM 753 O O . HIS A 1 92 ? -1.447 -1.401 -25.224 1.00 50.44 92 HIS A O 1
ATOM 759 N N . ARG A 1 93 ? -2.389 -1.648 -23.224 1.00 47.94 93 ARG A N 1
ATOM 760 C CA . ARG A 1 93 ? -3.739 -1.304 -23.670 1.00 47.94 93 ARG A CA 1
ATOM 761 C C . ARG A 1 93 ? -4.337 -0.188 -22.838 1.00 47.94 93 ARG A C 1
ATOM 763 O O . ARG A 1 93 ? -5.128 -0.400 -21.928 1.00 47.94 93 ARG A O 1
ATOM 770 N N . SER A 1 94 ? -3.975 1.030 -23.230 1.00 42.16 94 SER A N 1
ATOM 771 C CA . SER A 1 94 ? -4.842 2.213 -23.165 1.00 42.16 94 SER A CA 1
ATOM 772 C C . SER A 1 94 ? -4.375 3.277 -24.170 1.00 42.16 94 SER A C 1
ATOM 774 O O . SER A 1 94 ? -4.203 4.440 -23.834 1.00 42.16 94 SER A O 1
ATOM 776 N N . THR A 1 95 ? -4.192 2.889 -25.434 1.00 44.16 95 THR A N 1
ATOM 777 C CA . THR A 1 95 ? -4.454 3.782 -26.572 1.00 44.16 95 THR A CA 1
ATOM 778 C C . THR A 1 95 ? -5.752 3.322 -27.217 1.00 44.16 95 THR A C 1
ATOM 780 O O . THR A 1 95 ? -5.777 2.640 -28.235 1.00 44.16 95 THR A O 1
ATOM 783 N N . SER A 1 96 ? -6.866 3.694 -26.587 1.00 44.44 96 SER A N 1
ATOM 784 C CA . SER A 1 96 ? -8.153 3.752 -27.273 1.00 44.44 96 SER A CA 1
ATOM 785 C C . SER A 1 96 ? -8.103 4.944 -28.233 1.00 44.44 96 SER A C 1
ATOM 787 O O . SER A 1 96 ? -8.598 6.023 -27.922 1.00 44.44 96 SER A O 1
ATOM 789 N N . ALA A 1 97 ? -7.425 4.773 -29.369 1.00 39.50 97 ALA A N 1
ATOM 790 C CA . ALA A 1 97 ? -7.617 5.613 -30.540 1.00 39.50 97 ALA A CA 1
ATOM 791 C C . ALA A 1 97 ? -8.740 4.966 -31.355 1.00 39.50 97 ALA A C 1
ATOM 793 O O . ALA A 1 97 ? -8.585 3.870 -31.891 1.00 39.50 97 ALA A O 1
ATOM 794 N N . CYS A 1 98 ? -9.899 5.617 -31.355 1.00 41.25 98 CYS A N 1
ATOM 795 C CA . CYS A 1 98 ? -11.056 5.244 -32.155 1.00 41.25 98 CYS A CA 1
ATOM 796 C C . CYS A 1 98 ? -10.676 5.124 -33.644 1.00 41.25 98 CYS A C 1
ATOM 798 O O . CYS A 1 98 ? -9.925 5.971 -34.132 1.00 41.25 98 CYS A O 1
ATOM 800 N N . PRO A 1 99 ? -11.217 4.149 -34.396 1.00 51.72 99 PRO A N 1
ATOM 801 C CA . PRO A 1 99 ? -11.156 4.194 -35.846 1.00 51.72 99 PRO A CA 1
ATOM 802 C C . PRO A 1 99 ? -12.174 5.235 -36.329 1.00 51.72 99 PRO A C 1
ATOM 804 O O . PRO A 1 99 ? -13.383 5.031 -36.213 1.00 51.72 99 PRO A O 1
ATOM 807 N N . SER A 1 100 ? -11.693 6.369 -36.836 1.00 57.44 100 SER A N 1
ATOM 808 C CA . SER A 1 100 ? -12.532 7.250 -37.648 1.00 57.44 100 SER A CA 1
ATOM 809 C C . SER A 1 100 ? -12.814 6.548 -38.972 1.00 57.44 100 SER A C 1
ATOM 811 O O . SER A 1 100 ? -11.887 6.084 -39.639 1.00 57.44 100 SER A O 1
ATOM 813 N N . SER A 1 101 ? -14.106 6.421 -39.272 1.00 59.78 101 SER A N 1
ATOM 814 C CA . SER A 1 101 ? -14.654 5.974 -40.555 1.00 59.78 101 SER A CA 1
ATOM 815 C C . SER A 1 101 ? -14.322 6.928 -41.697 1.00 59.78 101 SER A C 1
ATOM 817 O O . SER A 1 101 ? -14.042 8.115 -41.408 1.00 59.78 101 SER A O 1
#

pLDDT: mean 74.5, std 17.83, range [39.5, 94.62]

Foldseek 3Di:
DCVLVVLLVLLPDDPVNLCVVDVDDPPSPVVSLVSLLVSLVVCLVCLVVDDPVSNVSNLVSLVVLCVDPPHDPSNNVSSVVSVVVVVVPPPPDDPPPDDDD

Sequence (101 aa):
RRDSFDILEVLRWTDDDRRHAFTTSAMKRAKLPMMKRNALIVGANRFDAMSAEERAQFRERVERILLDVTEDDLVRATARQITRRLDSGPDHRSTSACPSS

Secondary structure (DSSP, 8-state):
--HHHHHHHHHH--TTHHHHH--S-S-HHHHHHHHHHHHHHHHHHHGGGS-HHHHHHHHHHHHHHHH-SSS-HHHHHHHHHHHHHHHS-------------

Radius of gyration: 16.32 Å; chains: 1; bounding box: 30×27×60 Å